Protein AF-A0A816HLC5-F1 (afdb_monomer)

Sequence (142 aa):
PYSPYDPSKKPLSTLLNEMTYYVASTLRIDNEDECIIHGLQILLLSDVERVRAASLRALRYSIHRATIFDKFLECRLDYLVCRSLTIDLRNARERLEAYKFIRRLFVLYSQRIPHSLVYVLNAIVSSNSTTPASRIANTTPI

Solvent-accessible surface area (backbone atoms only — not comparable to full-atom values): 8238 Å² total; per-residue (Å²): 133,88,72,77,88,58,81,85,75,58,56,69,67,57,55,50,50,52,51,51,50,49,51,25,65,74,67,70,49,88,47,68,56,57,40,51,48,55,53,39,52,56,34,54,67,46,90,49,58,70,50,24,21,50,29,33,48,50,48,53,70,56,55,82,41,68,69,39,45,52,47,36,58,75,72,47,45,55,58,55,50,43,41,52,60,65,74,51,84,83,46,54,65,28,32,50,27,38,51,55,28,52,53,50,44,52,74,76,38,60,94,72,62,60,64,64,52,54,50,50,50,49,50,56,52,54,65,70,61,70,52,74,64,71,62,56,74,76,66,75,84,135

Secondary structure (DSSP, 8-state):
------GGGS-HHHHHHHHHHHHHHHHT---HHHHHHHHHHHHHH-S-HHHHHHHHHHHHHHTTSHHHHHHHHHTTHHHHHHHHHHS-TT-HHHHHHHHHHHHHHHHHHGGG--HHHHHHHHHHHHHHTS-THHHHTT----

Structure (mmCIF, N/CA/C/O backbone):
data_AF-A0A816HLC5-F1
#
_entry.id   AF-A0A816HLC5-F1
#
loop_
_atom_site.group_PDB
_atom_site.id
_atom_site.type_symbol
_atom_site.label_atom_id
_atom_site.label_alt_id
_atom_site.label_comp_id
_atom_site.label_asym_id
_atom_site.label_entity_id
_atom_site.label_seq_id
_atom_site.pdbx_PDB_ins_code
_atom_site.Cartn_x
_atom_site.Cartn_y
_atom_site.Cartn_z
_atom_site.occupancy
_atom_site.B_iso_or_equiv
_atom_site.auth_seq_id
_atom_site.auth_comp_id
_atom_site.auth_asym_id
_atom_site.auth_atom_id
_atom_site.pdbx_PDB_model_num
ATOM 1 N N . PRO A 1 1 ? 24.232 37.856 8.505 1.00 38.66 1 PRO A N 1
ATOM 2 C CA . PRO A 1 1 ? 24.730 36.776 7.623 1.00 38.66 1 PRO A CA 1
ATOM 3 C C . PRO A 1 1 ? 23.609 35.776 7.307 1.00 38.66 1 PRO A C 1
ATOM 5 O O . PRO A 1 1 ? 23.212 35.002 8.173 1.00 38.66 1 PRO A O 1
ATOM 8 N N . TYR A 1 2 ? 23.057 35.843 6.094 1.00 38.41 2 TYR A N 1
ATOM 9 C CA . TYR A 1 2 ? 22.140 34.820 5.591 1.00 38.41 2 TYR A CA 1
ATOM 10 C C . TYR A 1 2 ? 22.943 33.523 5.430 1.00 38.41 2 TYR A C 1
ATOM 12 O O . TYR A 1 2 ? 23.806 33.436 4.560 1.00 38.41 2 TYR A O 1
ATOM 20 N N . SER A 1 3 ? 22.719 32.543 6.309 1.00 51.88 3 SER A N 1
ATOM 21 C CA . SER A 1 3 ? 23.206 31.186 6.063 1.00 51.88 3 SER A CA 1
ATOM 22 C C . SER A 1 3 ? 22.403 30.631 4.887 1.00 51.88 3 SER A C 1
ATOM 24 O O . SER A 1 3 ? 21.172 30.688 4.950 1.00 51.88 3 SER A O 1
ATOM 26 N N . PRO A 1 4 ? 23.041 30.102 3.829 1.00 54.22 4 PRO A N 1
ATOM 27 C CA . PRO A 1 4 ? 22.322 29.442 2.750 1.00 54.22 4 PRO A CA 1
ATOM 28 C C . PRO A 1 4 ? 21.433 28.350 3.348 1.00 54.22 4 PRO A C 1
ATOM 30 O O . PRO A 1 4 ? 21.886 27.581 4.200 1.00 54.22 4 PRO A O 1
ATOM 33 N N . TYR A 1 5 ? 20.161 28.323 2.949 1.00 58.84 5 TYR A N 1
ATOM 34 C CA . TYR A 1 5 ? 19.245 27.242 3.294 1.00 58.84 5 TYR A CA 1
ATOM 35 C C . TYR A 1 5 ? 19.843 25.936 2.759 1.00 58.84 5 TYR A C 1
ATOM 37 O O . TYR A 1 5 ? 19.878 25.719 1.551 1.00 58.84 5 TYR A O 1
ATOM 45 N N . ASP A 1 6 ? 20.371 25.109 3.661 1.00 62.56 6 ASP A N 1
ATOM 46 C CA . ASP A 1 6 ? 20.949 23.806 3.348 1.00 62.56 6 ASP A CA 1
ATOM 47 C C . ASP A 1 6 ? 19.919 22.718 3.698 1.00 62.56 6 ASP A C 1
ATOM 49 O O . ASP A 1 6 ? 19.818 22.308 4.862 1.00 62.56 6 ASP A O 1
ATOM 53 N N . PRO A 1 7 ? 19.117 22.255 2.721 1.00 56.81 7 PRO A N 1
ATOM 54 C CA . PRO A 1 7 ? 18.074 21.262 2.959 1.00 56.81 7 PRO A CA 1
ATOM 55 C C . PRO A 1 7 ? 18.630 19.912 3.434 1.00 56.81 7 PRO A C 1
ATOM 57 O O . PRO A 1 7 ? 17.869 19.110 3.972 1.00 56.81 7 PRO A O 1
ATOM 60 N N . SER A 1 8 ? 19.940 19.659 3.292 1.00 61.31 8 SER A N 1
ATOM 61 C CA . SER A 1 8 ? 20.573 18.402 3.710 1.00 61.31 8 SER A CA 1
ATOM 62 C C . SER A 1 8 ? 20.759 18.271 5.227 1.00 61.31 8 SER A C 1
ATOM 64 O O . SER A 1 8 ? 20.965 17.167 5.727 1.00 61.31 8 SER A O 1
ATOM 66 N N . LYS A 1 9 ? 20.647 19.378 5.976 1.00 65.12 9 LYS A N 1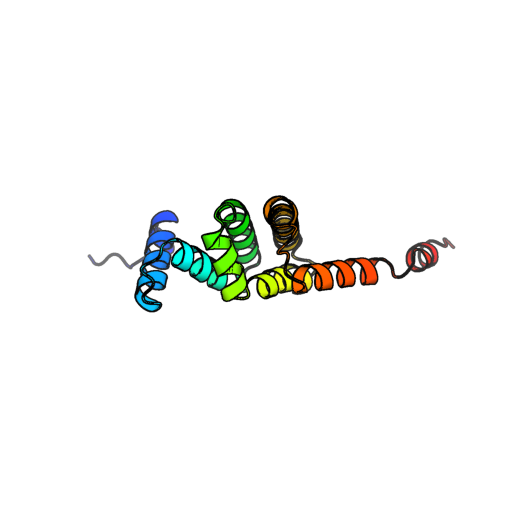
ATOM 67 C CA . LYS A 1 9 ? 20.840 19.413 7.437 1.00 65.12 9 LYS A CA 1
ATOM 68 C C . LYS A 1 9 ? 19.546 19.333 8.242 1.00 65.12 9 LYS A C 1
ATOM 70 O O . LYS A 1 9 ? 19.599 19.338 9.472 1.00 65.12 9 LYS A O 1
ATOM 75 N N . LYS A 1 10 ? 18.383 19.263 7.588 1.00 67.56 10 LYS A N 1
ATOM 76 C CA . LYS A 1 10 ? 17.118 19.087 8.308 1.00 67.56 10 LYS A CA 1
ATOM 77 C C . LYS A 1 10 ? 17.049 17.675 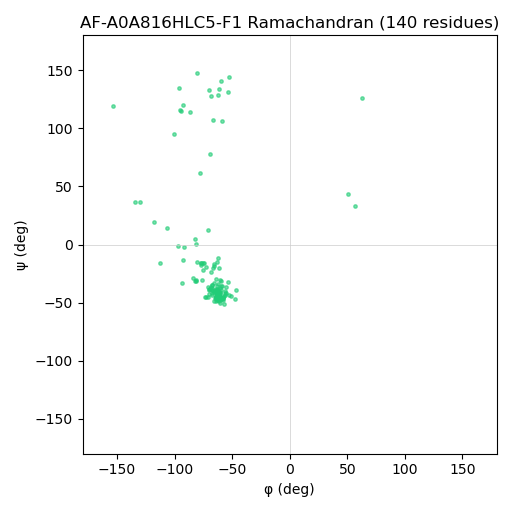8.900 1.00 67.56 10 LYS A C 1
ATOM 79 O O . LYS A 1 10 ? 17.296 16.706 8.178 1.00 67.56 10 LYS A O 1
ATOM 84 N N . PRO A 1 11 ? 16.670 17.522 10.182 1.00 74.56 11 PRO A N 1
ATOM 85 C CA . PRO A 1 11 ? 16.362 16.206 10.706 1.00 74.56 11 PRO A CA 1
ATOM 86 C C . PRO A 1 11 ? 15.201 15.609 9.905 1.00 74.56 11 PRO A C 1
ATOM 88 O O . PRO A 1 11 ? 14.251 16.308 9.546 1.00 74.56 11 PRO A O 1
ATOM 91 N N . LEU A 1 12 ? 15.279 14.306 9.625 1.00 62.84 12 LEU A N 1
ATOM 92 C CA . LEU A 1 12 ? 14.295 13.592 8.805 1.00 62.84 12 LEU A CA 1
ATOM 93 C C . LEU A 1 12 ? 12.860 13.779 9.326 1.00 62.84 12 LEU A C 1
ATOM 95 O O . LEU A 1 12 ? 11.929 13.854 8.534 1.00 62.84 12 LEU A O 1
ATOM 99 N N . SER A 1 13 ? 12.693 13.911 10.645 1.00 64.56 13 SER A N 1
ATOM 100 C CA . SER A 1 13 ? 11.410 14.196 11.295 1.00 64.56 13 SER A CA 1
ATOM 101 C C . SER A 1 13 ? 10.809 15.540 10.880 1.00 64.56 13 SER A C 1
ATOM 103 O O . SER A 1 13 ? 9.605 15.628 10.672 1.00 64.56 13 SER A O 1
ATOM 105 N N . THR A 1 14 ? 11.625 16.581 10.708 1.00 72.25 14 THR A N 1
ATOM 106 C CA . THR A 1 14 ? 11.161 17.906 10.275 1.00 72.25 14 THR A CA 1
ATOM 107 C C . THR A 1 14 ? 10.723 17.887 8.817 1.00 72.25 14 THR A C 1
ATOM 109 O O . THR A 1 14 ? 9.668 18.422 8.498 1.00 72.25 14 THR A O 1
ATOM 112 N N . LEU A 1 15 ? 11.483 17.216 7.945 1.00 68.75 15 LEU A N 1
ATOM 113 C CA . LEU A 1 15 ? 11.092 17.011 6.547 1.00 68.75 15 LEU A CA 1
ATOM 114 C C . LEU A 1 15 ? 9.798 16.197 6.438 1.00 68.75 15 LEU A C 1
ATOM 116 O O . LEU A 1 15 ? 8.913 16.567 5.673 1.00 68.75 15 LEU A O 1
ATOM 120 N N . LEU A 1 16 ? 9.655 15.131 7.236 1.00 66.12 16 LEU A N 1
ATOM 121 C CA . LEU A 1 16 ? 8.421 14.344 7.274 1.00 66.12 16 LEU A CA 1
ATOM 122 C C . LEU A 1 16 ? 7.228 15.192 7.723 1.00 66.12 16 LEU A C 1
ATOM 124 O O . LEU A 1 16 ? 6.176 15.123 7.104 1.00 66.12 16 LEU A O 1
ATOM 128 N N . ASN A 1 17 ? 7.388 16.003 8.769 1.00 71.00 17 ASN A N 1
ATOM 129 C CA . ASN A 1 17 ? 6.314 16.857 9.273 1.00 71.00 17 ASN A CA 1
ATOM 130 C C . ASN A 1 17 ? 5.918 17.941 8.265 1.00 71.00 17 ASN A C 1
ATOM 132 O O . ASN A 1 17 ? 4.728 18.180 8.075 1.00 71.00 17 ASN A O 1
ATOM 136 N N . GLU A 1 18 ? 6.886 18.558 7.583 1.00 74.81 18 GLU A N 1
ATOM 137 C CA . GLU A 1 18 ? 6.614 19.523 6.512 1.00 74.81 18 GLU A CA 1
ATOM 138 C C . GLU A 1 18 ? 5.889 18.864 5.333 1.00 74.81 18 GLU A C 1
ATOM 140 O O . GLU A 1 18 ? 4.922 19.425 4.823 1.00 74.81 18 GLU A O 1
ATOM 145 N N . MET A 1 19 ? 6.297 17.654 4.934 1.00 67.69 19 MET A N 1
ATOM 146 C CA . MET A 1 19 ? 5.607 16.897 3.887 1.00 67.69 19 MET A CA 1
ATOM 147 C C . MET A 1 19 ? 4.184 16.521 4.307 1.00 67.69 19 MET A C 1
ATOM 149 O O . MET A 1 19 ? 3.259 16.705 3.523 1.00 67.69 19 MET A O 1
ATOM 153 N N . THR A 1 20 ? 3.983 16.053 5.540 1.00 67.69 20 THR A N 1
ATOM 154 C CA . THR A 1 20 ? 2.652 15.720 6.068 1.00 67.69 20 THR A CA 1
ATOM 155 C C . THR A 1 20 ? 1.751 16.953 6.108 1.00 67.69 20 THR A C 1
ATOM 157 O O . THR A 1 20 ? 0.618 16.891 5.641 1.00 67.69 20 THR A O 1
ATOM 160 N N . TYR A 1 21 ? 2.260 18.094 6.584 1.00 71.19 21 TYR A N 1
ATOM 161 C CA . TYR A 1 21 ? 1.517 19.356 6.595 1.00 71.19 21 TYR A CA 1
ATOM 162 C C . TYR A 1 21 ? 1.175 19.829 5.179 1.00 71.19 21 TYR A C 1
ATOM 164 O O . TYR A 1 21 ? 0.046 20.243 4.915 1.00 71.19 21 TYR A O 1
ATOM 172 N N . TYR A 1 22 ? 2.124 19.739 4.243 1.00 71.69 22 TYR A N 1
ATOM 173 C CA . TYR A 1 22 ? 1.893 20.110 2.850 1.00 71.69 22 TYR A CA 1
ATOM 174 C C . TYR A 1 22 ? 0.825 19.225 2.201 1.00 71.69 22 TYR A C 1
ATOM 176 O O . TYR A 1 22 ? -0.070 19.738 1.539 1.00 71.69 22 TYR A O 1
ATOM 184 N N . VAL A 1 23 ? 0.863 17.911 2.433 1.00 71.00 23 VAL A N 1
ATOM 185 C CA . VAL A 1 23 ? -0.150 16.974 1.926 1.00 71.00 23 VAL A CA 1
ATOM 186 C C . VAL A 1 23 ? -1.523 17.276 2.531 1.00 71.00 23 VAL A C 1
ATOM 188 O O . VAL A 1 23 ? -2.483 17.431 1.778 1.00 71.00 23 VAL A O 1
ATOM 191 N N . ALA A 1 24 ? -1.613 17.437 3.854 1.00 72.25 24 ALA A N 1
ATOM 192 C CA . ALA A 1 24 ? -2.867 17.734 4.549 1.00 72.25 24 ALA A CA 1
ATOM 193 C C . ALA A 1 24 ? -3.497 19.054 4.074 1.00 72.25 24 ALA A C 1
ATOM 195 O O . ALA A 1 24 ? -4.679 19.104 3.734 1.00 72.25 24 ALA A O 1
ATOM 196 N N . SER A 1 25 ? -2.688 20.114 3.976 1.00 70.62 25 SER A N 1
ATOM 197 C CA . SER A 1 25 ? -3.144 21.439 3.536 1.00 70.62 25 SER A CA 1
ATOM 198 C C . SER A 1 25 ? -3.499 21.489 2.047 1.00 70.62 25 SER A C 1
ATOM 200 O O . SER A 1 25 ? -4.500 22.104 1.681 1.00 70.62 25 SER A O 1
ATOM 202 N N . THR A 1 26 ? -2.731 20.814 1.185 1.00 71.12 26 THR A N 1
ATOM 203 C CA . THR A 1 26 ? -2.980 20.782 -0.267 1.00 71.12 26 THR A CA 1
ATOM 204 C C . THR A 1 26 ? -4.234 19.982 -0.605 1.00 71.12 26 THR A C 1
ATOM 206 O O . THR A 1 26 ? -4.992 20.371 -1.491 1.00 71.12 26 THR A O 1
ATOM 209 N N . LEU A 1 27 ? -4.475 18.879 0.107 1.00 68.44 27 LEU A N 1
ATOM 210 C CA . LEU A 1 27 ? -5.618 18.001 -0.141 1.00 68.44 27 LEU A CA 1
ATOM 211 C C . LEU A 1 27 ? -6.857 18.359 0.694 1.00 68.44 27 LEU A C 1
ATOM 213 O O . LEU A 1 27 ? -7.894 17.731 0.507 1.00 68.44 27 LEU A O 1
ATOM 217 N N . ARG A 1 28 ? -6.774 19.378 1.567 1.00 74.94 28 ARG A N 1
ATOM 218 C CA . ARG A 1 28 ? -7.842 19.780 2.507 1.00 74.94 28 ARG A CA 1
ATOM 219 C C . ARG A 1 28 ? -8.370 18.597 3.324 1.00 74.94 28 ARG A C 1
ATOM 221 O O . ARG A 1 28 ? -9.576 18.420 3.471 1.00 74.94 28 ARG A O 1
ATOM 228 N N . ILE A 1 29 ? -7.451 17.764 3.800 1.00 75.56 29 ILE A N 1
ATOM 229 C CA . ILE A 1 29 ? -7.789 16.569 4.563 1.00 75.56 29 ILE A CA 1
ATOM 230 C C . ILE A 1 29 ? -7.716 16.899 6.049 1.00 75.56 29 ILE A C 1
ATOM 232 O O . ILE A 1 29 ? -6.633 17.132 6.585 1.00 75.56 29 ILE A O 1
ATOM 236 N N . ASP A 1 30 ? -8.862 16.826 6.718 1.00 74.56 30 ASP A N 1
ATOM 237 C CA . ASP A 1 30 ? -8.955 16.988 8.174 1.00 74.56 30 ASP A CA 1
ATOM 238 C C . ASP A 1 30 ? -8.881 15.636 8.914 1.00 74.56 30 ASP A C 1
ATOM 240 O O . ASP A 1 30 ? -8.691 15.585 10.129 1.00 74.56 30 ASP A O 1
ATOM 244 N N . ASN A 1 31 ? -9.015 14.520 8.188 1.00 83.25 31 ASN A N 1
ATOM 245 C CA . ASN A 1 31 ? -8.983 13.170 8.741 1.00 83.25 31 ASN A CA 1
ATOM 246 C C . ASN A 1 31 ? -7.562 12.580 8.710 1.00 83.25 31 ASN A C 1
ATOM 248 O O . ASN A 1 31 ? -6.970 12.384 7.648 1.00 83.25 31 ASN A O 1
ATOM 252 N N . GLU A 1 32 ? -7.024 12.237 9.881 1.00 83.19 32 GLU A N 1
ATOM 253 C CA . GLU A 1 32 ? -5.679 11.665 10.021 1.00 83.19 32 GLU A CA 1
ATOM 254 C C . GLU A 1 32 ? -5.480 10.383 9.191 1.00 83.19 32 GLU A C 1
ATOM 256 O O . GLU A 1 32 ? -4.441 10.219 8.549 1.00 83.19 32 GLU A O 1
ATOM 261 N N . ASP A 1 33 ? -6.482 9.501 9.133 1.00 87.81 33 ASP A N 1
ATOM 262 C CA . ASP A 1 33 ? -6.394 8.241 8.387 1.00 87.81 33 ASP A CA 1
ATOM 263 C C . ASP A 1 33 ? -6.320 8.491 6.870 1.00 87.81 33 ASP A C 1
ATOM 265 O O . ASP A 1 33 ? -5.569 7.816 6.159 1.00 87.81 33 ASP A O 1
ATOM 269 N N . GLU A 1 34 ? -7.048 9.493 6.369 1.00 87.88 34 GLU A N 1
ATOM 270 C CA . GLU A 1 34 ? -6.967 9.922 4.968 1.00 87.88 34 GLU A CA 1
ATOM 271 C C . GLU A 1 34 ? -5.603 10.544 4.657 1.00 87.88 34 GLU A C 1
ATOM 273 O O . GLU A 1 34 ? -4.991 10.200 3.643 1.00 87.88 34 GLU A O 1
ATOM 278 N N . CYS A 1 35 ? -5.079 11.390 5.550 1.00 86.75 35 CYS A N 1
ATOM 279 C CA . CYS A 1 35 ? -3.746 11.980 5.417 1.00 86.75 35 CYS A CA 1
ATOM 280 C C . CYS A 1 35 ? -2.667 10.897 5.310 1.00 86.75 35 CYS A C 1
ATOM 282 O O . CYS A 1 35 ? -1.788 10.973 4.446 1.00 86.75 35 CYS A O 1
ATOM 284 N N . ILE A 1 36 ? -2.755 9.860 6.150 1.00 88.44 36 ILE A N 1
ATOM 285 C CA . ILE A 1 36 ? -1.847 8.712 6.112 1.00 88.44 36 ILE A CA 1
ATOM 286 C C . ILE A 1 36 ? -1.942 8.003 4.757 1.00 88.44 36 ILE A C 1
ATOM 288 O O . ILE A 1 36 ? -0.914 7.770 4.119 1.00 88.44 36 ILE A O 1
ATOM 292 N N . ILE A 1 37 ? -3.149 7.667 4.291 1.00 92.88 37 ILE A N 1
ATOM 293 C CA . ILE A 1 37 ? -3.326 6.937 3.029 1.00 92.88 37 ILE A CA 1
ATOM 294 C C . ILE A 1 37 ? -2.837 7.750 1.828 1.00 92.88 37 ILE A C 1
ATOM 296 O O . ILE A 1 37 ? -2.075 7.218 1.018 1.00 92.88 37 ILE A O 1
ATOM 300 N N . HIS A 1 38 ? -3.191 9.030 1.732 1.00 90.81 38 HIS A N 1
ATOM 301 C CA . HIS A 1 38 ? -2.749 9.887 0.632 1.00 90.81 38 HIS A CA 1
ATOM 302 C C . HIS A 1 38 ? -1.239 10.141 0.654 1.00 90.81 38 HIS A C 1
ATOM 304 O O . HIS A 1 38 ? -0.586 10.071 -0.390 1.00 90.81 38 HIS A O 1
ATOM 310 N N . GLY A 1 39 ? -0.645 10.349 1.832 1.00 90.19 39 GLY A N 1
ATOM 311 C CA . GLY A 1 39 ? 0.807 10.457 1.966 1.00 90.19 39 GLY A CA 1
ATOM 312 C C . GLY A 1 39 ? 1.516 9.194 1.470 1.00 90.19 39 GLY A C 1
ATOM 313 O O . GLY A 1 39 ? 2.442 9.264 0.660 1.00 90.19 39 GLY A O 1
ATOM 314 N N . LEU A 1 40 ? 1.043 8.016 1.883 1.00 92.94 40 LEU A N 1
ATOM 315 C CA . LEU A 1 40 ? 1.619 6.736 1.461 1.00 92.94 40 LEU A CA 1
ATOM 316 C C . LEU A 1 40 ? 1.398 6.454 -0.030 1.00 92.94 40 LEU A C 1
ATOM 318 O O . LEU A 1 40 ? 2.296 5.905 -0.676 1.00 92.94 40 LEU A O 1
ATOM 322 N N . GLN A 1 41 ? 0.262 6.874 -0.593 1.00 94.56 41 GLN A N 1
ATOM 323 C CA . GLN A 1 41 ? -0.023 6.812 -2.027 1.00 94.56 41 GLN A CA 1
ATOM 324 C C . GLN A 1 41 ? 1.033 7.576 -2.836 1.00 94.56 41 GLN A C 1
ATOM 326 O O . GLN A 1 41 ? 1.596 7.027 -3.783 1.00 94.56 41 GLN A O 1
ATOM 331 N N . ILE A 1 42 ? 1.362 8.805 -2.423 1.00 91.94 42 ILE A N 1
ATOM 332 C CA . ILE A 1 42 ? 2.403 9.624 -3.061 1.00 91.94 42 ILE A CA 1
ATOM 333 C C . ILE A 1 42 ? 3.764 8.917 -2.978 1.00 91.94 42 ILE A C 1
ATOM 335 O O . ILE A 1 42 ? 4.475 8.812 -3.979 1.00 91.94 42 ILE A O 1
ATOM 339 N N . LEU A 1 43 ? 4.120 8.362 -1.815 1.00 93.12 43 LEU A N 1
ATOM 340 C CA . LEU A 1 43 ? 5.395 7.654 -1.646 1.00 93.12 43 LEU A CA 1
ATOM 341 C C . LEU A 1 43 ? 5.483 6.364 -2.482 1.00 93.12 43 LEU A C 1
ATOM 343 O O . LEU A 1 43 ? 6.566 6.025 -2.957 1.00 93.12 43 LEU A O 1
ATOM 347 N N . LEU A 1 44 ? 4.369 5.656 -2.702 1.00 95.25 44 LEU A N 1
ATOM 348 C CA . LEU A 1 44 ? 4.316 4.480 -3.584 1.00 95.25 44 LEU A CA 1
ATOM 349 C C . LEU A 1 44 ? 4.505 4.828 -5.068 1.00 95.25 44 LEU A C 1
ATOM 351 O O . LEU A 1 44 ? 4.922 3.973 -5.854 1.00 95.25 44 LEU A O 1
ATOM 355 N N . LEU A 1 45 ? 4.219 6.068 -5.465 1.00 94.81 45 LEU A N 1
ATOM 356 C CA . LEU A 1 45 ? 4.444 6.543 -6.830 1.00 94.81 45 LEU A CA 1
ATOM 357 C C . LEU A 1 45 ? 5.900 6.944 -7.094 1.00 94.81 45 LEU A C 1
ATOM 359 O O . LEU A 1 45 ? 6.281 7.023 -8.257 1.00 94.81 45 LEU A O 1
ATOM 363 N N . SER A 1 46 ? 6.717 7.119 -6.048 1.00 93.19 46 SER A N 1
ATOM 364 C CA . SER A 1 46 ? 8.131 7.501 -6.154 1.00 93.19 46 SER A CA 1
ATOM 365 C C . SER A 1 46 ? 8.923 6.595 -7.098 1.00 93.19 46 SER A C 1
ATOM 367 O O . SER A 1 46 ? 8.736 5.380 -7.087 1.00 93.19 46 SER A O 1
ATOM 369 N N . ASP A 1 47 ? 9.882 7.153 -7.839 1.00 91.50 47 ASP A N 1
ATOM 370 C CA . ASP A 1 47 ? 10.818 6.382 -8.671 1.00 91.50 47 ASP A CA 1
ATOM 371 C C . ASP A 1 47 ? 11.894 5.651 -7.852 1.00 91.50 47 ASP A C 1
ATOM 373 O O . ASP A 1 47 ? 12.502 4.684 -8.319 1.00 91.50 47 ASP A O 1
ATOM 377 N N . VAL A 1 48 ? 12.077 6.024 -6.584 1.00 92.69 48 VAL A N 1
ATOM 378 C CA . VAL A 1 48 ? 13.093 5.437 -5.707 1.00 92.69 48 VAL A CA 1
ATOM 379 C C . VAL A 1 48 ? 12.554 4.181 -5.016 1.00 92.69 48 VAL A C 1
ATOM 381 O O . VAL A 1 48 ? 11.703 4.264 -4.131 1.00 92.69 48 VAL A O 1
ATOM 384 N N . GLU A 1 49 ? 13.120 3.009 -5.335 1.00 92.75 49 GLU A N 1
ATOM 385 C CA . GLU A 1 49 ? 12.748 1.707 -4.738 1.00 92.75 49 GLU A CA 1
ATOM 386 C C . GLU A 1 49 ? 12.660 1.763 -3.205 1.00 92.75 49 GLU A C 1
ATOM 388 O O . GLU A 1 49 ? 11.698 1.288 -2.604 1.00 92.75 49 GLU A O 1
ATOM 393 N N . ARG A 1 50 ? 13.661 2.366 -2.553 1.00 92.25 50 ARG A N 1
ATOM 394 C CA . ARG A 1 50 ? 13.732 2.422 -1.084 1.00 92.25 50 ARG A CA 1
ATOM 395 C C . ARG A 1 50 ? 12.560 3.189 -0.476 1.00 92.25 50 ARG A C 1
ATOM 397 O O . ARG A 1 50 ? 12.110 2.827 0.607 1.00 92.25 50 ARG A O 1
ATOM 404 N N . VAL A 1 51 ? 12.075 4.221 -1.167 1.00 94.31 51 VAL A N 1
ATOM 405 C CA . VAL A 1 51 ? 10.931 5.029 -0.725 1.00 94.31 51 VAL A CA 1
ATOM 406 C C . VAL A 1 51 ? 9.648 4.213 -0.854 1.00 94.31 51 VAL A C 1
ATOM 408 O O . VAL A 1 51 ? 8.890 4.127 0.112 1.00 94.31 51 VAL A O 1
ATOM 411 N N . ARG A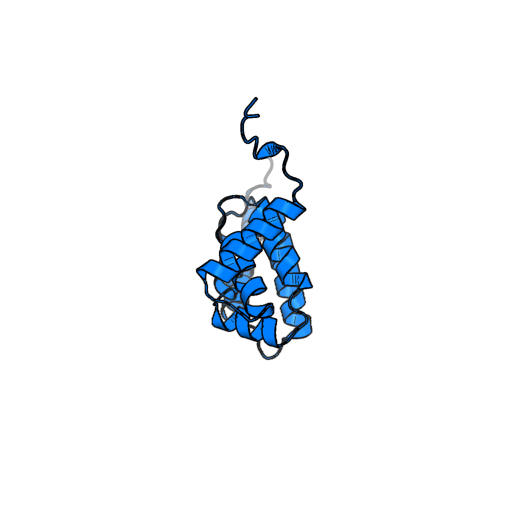 1 52 ? 9.453 3.513 -1.980 1.00 96.50 52 ARG A N 1
ATOM 412 C CA . ARG A 1 52 ? 8.305 2.609 -2.160 1.00 96.50 52 ARG A CA 1
ATOM 413 C C . ARG A 1 52 ? 8.304 1.478 -1.127 1.00 96.50 52 ARG A C 1
ATOM 415 O O . ARG A 1 52 ? 7.288 1.237 -0.480 1.00 96.50 52 ARG A O 1
ATOM 422 N N . ALA A 1 53 ? 9.455 0.849 -0.881 1.00 96.25 53 ALA A N 1
ATOM 423 C CA . ALA A 1 53 ? 9.610 -0.186 0.144 1.00 96.25 53 ALA A CA 1
ATOM 424 C C . ALA A 1 53 ? 9.297 0.332 1.562 1.00 96.25 53 ALA A C 1
ATOM 426 O O . ALA A 1 53 ? 8.618 -0.344 2.337 1.00 96.25 53 ALA A O 1
ATOM 427 N N . ALA A 1 54 ? 9.761 1.540 1.903 1.00 94.88 54 ALA A N 1
ATOM 428 C CA . ALA A 1 54 ? 9.443 2.183 3.176 1.00 94.88 54 ALA A CA 1
ATOM 429 C C . ALA A 1 54 ? 7.941 2.489 3.304 1.00 94.88 54 ALA A C 1
ATOM 431 O O . ALA A 1 54 ? 7.367 2.245 4.364 1.00 94.88 54 ALA A O 1
ATOM 432 N N . SER A 1 55 ? 7.298 2.933 2.219 1.00 96.25 55 SER A N 1
ATOM 433 C CA . SER A 1 55 ? 5.851 3.168 2.174 1.00 96.25 55 SER A CA 1
ATOM 434 C C . SER A 1 55 ? 5.049 1.880 2.392 1.00 96.25 55 SER A C 1
ATOM 436 O O . SER A 1 55 ? 4.173 1.838 3.251 1.00 96.25 55 SER A O 1
ATOM 438 N N . LEU A 1 56 ? 5.408 0.778 1.721 1.00 98.31 56 LEU A N 1
ATOM 439 C CA . LEU A 1 56 ? 4.789 -0.541 1.935 1.00 98.31 56 LEU A CA 1
ATOM 440 C C . LEU A 1 56 ? 4.949 -1.028 3.380 1.00 98.31 56 LEU A C 1
ATOM 442 O O . LEU A 1 56 ? 4.024 -1.593 3.972 1.00 98.31 56 LEU A O 1
ATOM 446 N N . ARG A 1 57 ? 6.123 -0.788 3.975 1.00 97.56 57 ARG A N 1
ATOM 447 C CA . ARG A 1 57 ? 6.373 -1.094 5.385 1.00 97.56 57 ARG A CA 1
ATOM 448 C C . ARG A 1 57 ? 5.484 -0.255 6.303 1.00 97.56 57 ARG A C 1
ATOM 450 O O . ARG A 1 57 ? 4.920 -0.818 7.237 1.00 97.56 57 ARG A O 1
ATOM 457 N N . ALA A 1 58 ? 5.353 1.045 6.047 1.00 95.94 58 ALA A N 1
ATOM 458 C CA . ALA A 1 58 ? 4.481 1.933 6.810 1.00 95.94 58 ALA A CA 1
ATOM 459 C C . ALA A 1 58 ? 3.007 1.515 6.681 1.00 95.94 58 ALA A C 1
ATOM 461 O O . ALA A 1 58 ? 2.361 1.299 7.704 1.00 95.94 58 ALA A O 1
ATOM 462 N N . LEU A 1 59 ? 2.524 1.241 5.461 1.00 96.50 59 LEU A N 1
ATOM 463 C CA . LEU A 1 59 ? 1.184 0.693 5.210 1.00 96.50 59 LEU A CA 1
ATOM 464 C C . LEU A 1 59 ? 0.907 -0.551 6.057 1.00 96.50 59 LEU A C 1
ATOM 466 O O . LEU A 1 59 ? -0.147 -0.654 6.681 1.00 96.50 59 LEU A O 1
ATOM 470 N N . ARG A 1 60 ? 1.864 -1.483 6.148 1.00 96.88 60 ARG A N 1
ATOM 471 C CA . ARG A 1 60 ? 1.716 -2.694 6.972 1.00 96.88 60 ARG A CA 1
ATOM 472 C C . ARG A 1 60 ? 1.478 -2.400 8.451 1.00 96.88 60 ARG A C 1
ATOM 474 O O . ARG A 1 60 ? 0.745 -3.159 9.087 1.00 96.88 60 ARG A O 1
ATOM 481 N N . TYR A 1 61 ? 2.090 -1.353 8.997 1.00 95.50 61 TYR A N 1
ATOM 482 C CA . TYR A 1 61 ? 1.868 -0.954 10.388 1.00 95.50 61 TYR A CA 1
ATOM 483 C C . TYR A 1 61 ? 0.584 -0.132 10.557 1.00 95.50 61 TYR A C 1
ATOM 485 O O . TYR A 1 61 ? -0.088 -0.283 11.574 1.00 95.50 61 TYR A O 1
ATOM 493 N N . SER A 1 62 ? 0.182 0.646 9.552 1.00 93.56 62 SER A N 1
ATOM 494 C CA . SER A 1 62 ? -1.032 1.471 9.597 1.00 93.56 62 SER A CA 1
ATOM 495 C C . SER A 1 62 ? -2.332 0.676 9.409 1.00 93.56 62 SER A C 1
ATOM 497 O O . SER A 1 62 ? -3.345 1.017 10.002 1.00 93.56 62 SER A O 1
ATOM 499 N N . ILE A 1 63 ? -2.329 -0.429 8.655 1.00 93.81 63 ILE A N 1
ATOM 500 C CA . ILE A 1 63 ? -3.554 -1.130 8.204 1.00 93.81 63 ILE A CA 1
ATOM 501 C C . ILE A 1 63 ? -4.349 -1.883 9.297 1.00 93.81 63 ILE A C 1
ATOM 503 O O . ILE A 1 63 ? -5.228 -2.686 8.999 1.00 93.81 63 ILE A O 1
ATOM 507 N N . HIS A 1 64 ? -4.057 -1.665 10.579 1.00 91.88 64 HIS A N 1
ATOM 508 C CA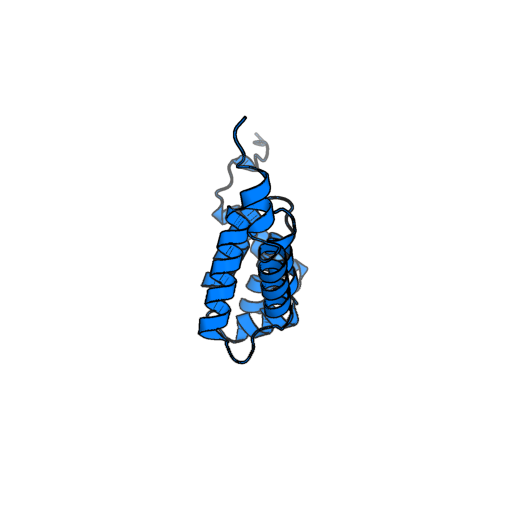 . HIS A 1 64 ? -4.764 -2.303 11.695 1.00 91.88 64 HIS A CA 1
ATOM 509 C C . HIS A 1 64 ? -6.143 -1.681 11.985 1.00 91.88 64 HIS A C 1
ATOM 511 O O . HIS A 1 64 ? -6.947 -2.307 12.671 1.00 91.88 64 HIS A O 1
ATOM 517 N N . ARG A 1 65 ? -6.424 -0.476 11.469 1.00 90.31 65 ARG A N 1
ATOM 518 C CA . ARG A 1 65 ? -7.725 0.199 11.596 1.00 90.31 65 ARG A CA 1
ATOM 519 C C . ARG A 1 65 ? -8.575 -0.063 10.353 1.00 90.31 65 ARG A C 1
ATOM 521 O O . ARG A 1 65 ? -8.083 0.092 9.235 1.00 90.31 65 ARG A O 1
ATOM 528 N N . ALA A 1 66 ? -9.853 -0.393 10.548 1.00 92.81 66 ALA A N 1
ATOM 529 C CA . ALA A 1 66 ? -10.792 -0.620 9.446 1.00 92.81 66 ALA A CA 1
ATOM 530 C C . ALA A 1 66 ? -10.956 0.627 8.558 1.00 92.81 66 ALA A C 1
ATOM 532 O O . ALA A 1 66 ? -10.961 0.501 7.342 1.00 92.81 66 ALA A O 1
ATOM 533 N N . THR A 1 67 ? -10.959 1.822 9.155 1.00 93.56 67 THR A N 1
ATOM 534 C CA . THR A 1 67 ? -11.011 3.114 8.449 1.00 93.56 67 THR A CA 1
ATOM 535 C C . THR A 1 67 ? -9.853 3.294 7.467 1.00 93.56 67 THR A C 1
ATOM 537 O O . THR A 1 67 ? -10.067 3.643 6.310 1.00 93.56 67 THR A O 1
ATOM 540 N N . ILE A 1 68 ? -8.624 2.978 7.888 1.00 94.44 68 ILE A N 1
ATOM 541 C CA . ILE A 1 68 ? -7.435 3.010 7.023 1.00 94.44 68 ILE A CA 1
ATOM 542 C C . ILE A 1 68 ? -7.572 1.989 5.887 1.00 94.44 68 ILE A C 1
ATOM 544 O O . ILE A 1 68 ? -7.185 2.272 4.754 1.00 94.44 68 ILE A O 1
ATOM 548 N N . PHE A 1 69 ? -8.128 0.806 6.161 1.00 96.50 69 PHE A N 1
ATOM 549 C CA . PHE A 1 69 ? -8.365 -0.203 5.128 1.00 96.50 69 PHE A CA 1
ATOM 550 C C . PHE A 1 69 ? -9.436 0.221 4.116 1.00 96.50 69 PHE A C 1
ATOM 552 O O . PHE A 1 69 ? -9.237 0.050 2.914 1.00 96.50 69 PHE A O 1
ATOM 559 N N . ASP A 1 70 ? -10.531 0.823 4.571 1.00 95.62 70 ASP A N 1
ATOM 560 C CA . ASP A 1 70 ? -11.576 1.347 3.692 1.00 95.62 70 ASP A CA 1
ATOM 561 C C . ASP A 1 70 ? -11.001 2.431 2.770 1.00 95.62 70 ASP A C 1
ATOM 563 O O . ASP A 1 70 ? -11.149 2.349 1.551 1.00 95.62 70 ASP A O 1
ATOM 567 N N . LYS A 1 71 ? -10.203 3.354 3.320 1.00 94.81 71 LYS A N 1
ATOM 568 C CA . LYS A 1 71 ? -9.489 4.369 2.532 1.00 94.81 71 LYS A CA 1
ATOM 569 C C . LYS A 1 71 ? -8.454 3.787 1.577 1.00 94.81 71 LYS A C 1
ATOM 571 O O . LYS A 1 71 ? -8.345 4.239 0.439 1.00 94.81 71 LYS A O 1
ATOM 576 N N . PHE A 1 72 ? -7.734 2.744 1.980 1.00 96.31 72 PHE A N 1
ATOM 577 C CA . PHE A 1 72 ? -6.832 2.010 1.090 1.00 96.31 72 PHE A CA 1
ATOM 578 C C . PHE A 1 72 ? -7.564 1.477 -0.157 1.00 96.31 72 PHE A C 1
ATOM 580 O O . PHE A 1 72 ? -7.027 1.572 -1.265 1.00 96.31 72 PHE A O 1
ATOM 587 N N . LEU A 1 73 ? -8.783 0.949 0.012 1.00 96.44 73 LEU A N 1
ATOM 588 C CA . LEU A 1 73 ? -9.611 0.457 -1.093 1.00 96.44 73 LEU A CA 1
ATOM 589 C C . LEU A 1 73 ? -10.189 1.595 -1.943 1.00 96.44 73 LEU A C 1
ATOM 591 O O . LEU A 1 73 ? -10.135 1.516 -3.172 1.00 96.44 73 LEU A O 1
ATOM 595 N N . GLU A 1 74 ? -10.713 2.647 -1.309 1.00 95.06 74 GLU A N 1
ATOM 596 C CA . GLU A 1 74 ? -11.259 3.832 -1.989 1.00 95.06 74 GLU A CA 1
ATOM 597 C C . GLU A 1 74 ? -10.207 4.494 -2.888 1.00 95.06 74 GLU A C 1
ATOM 599 O O . GLU A 1 74 ? -10.468 4.782 -4.056 1.00 95.06 74 GLU A O 1
ATOM 604 N N . CYS A 1 75 ? -8.980 4.652 -2.386 1.00 93.75 75 CYS A N 1
ATOM 605 C CA . CYS A 1 75 ? -7.875 5.271 -3.115 1.00 93.75 75 CYS A CA 1
ATOM 606 C C . CYS A 1 75 ? -7.152 4.317 -4.089 1.00 93.75 75 CYS A C 1
ATOM 608 O O . CYS A 1 75 ? -6.153 4.707 -4.699 1.00 93.75 75 CYS A O 1
ATOM 610 N N . ARG A 1 76 ? -7.634 3.075 -4.253 1.00 96.25 76 ARG A N 1
ATOM 611 C CA . ARG A 1 76 ? -7.083 2.066 -5.180 1.00 96.25 76 ARG A CA 1
ATOM 612 C C . ARG A 1 76 ? -5.597 1.754 -4.952 1.00 96.25 76 ARG A C 1
ATOM 614 O O . ARG A 1 76 ? -4.854 1.463 -5.896 1.00 96.25 76 ARG A O 1
ATOM 621 N N . LEU A 1 77 ? -5.135 1.806 -3.697 1.00 97.50 77 LEU A N 1
ATOM 622 C CA . LEU A 1 77 ? -3.736 1.507 -3.358 1.00 97.50 77 LEU A CA 1
ATOM 623 C C . LEU A 1 77 ? -3.381 0.037 -3.620 1.00 97.50 77 LEU A C 1
ATOM 625 O O . LEU A 1 77 ? -2.206 -0.288 -3.779 1.00 97.50 77 LEU A O 1
ATOM 629 N N . ASP A 1 78 ? -4.370 -0.847 -3.730 1.00 97.88 78 ASP A N 1
ATOM 630 C CA . ASP A 1 78 ? -4.198 -2.234 -4.153 1.00 97.88 78 ASP A CA 1
ATOM 631 C C . ASP A 1 78 ? -3.500 -2.346 -5.519 1.00 97.88 78 ASP A C 1
ATOM 633 O O . ASP A 1 78 ? -2.617 -3.189 -5.684 1.00 97.88 78 ASP A O 1
ATOM 637 N N . TYR A 1 79 ? -3.777 -1.440 -6.461 1.00 97.88 79 TYR A N 1
ATOM 638 C CA . TYR A 1 79 ? -3.076 -1.395 -7.752 1.00 97.88 79 TYR A CA 1
ATOM 639 C C . TYR A 1 79 ? -1.631 -0.919 -7.622 1.00 97.88 79 TYR A C 1
ATOM 641 O O . TYR A 1 79 ? -0.752 -1.428 -8.317 1.00 97.88 79 TYR A O 1
ATOM 649 N N . LEU A 1 80 ? -1.358 0.026 -6.721 1.00 97.81 80 LEU A N 1
ATOM 650 C CA . LEU A 1 80 ? 0.009 0.487 -6.467 1.00 97.81 80 LEU A CA 1
ATOM 651 C C . LEU A 1 80 ? 0.844 -0.603 -5.788 1.00 97.81 80 LEU A C 1
ATOM 653 O O . LEU 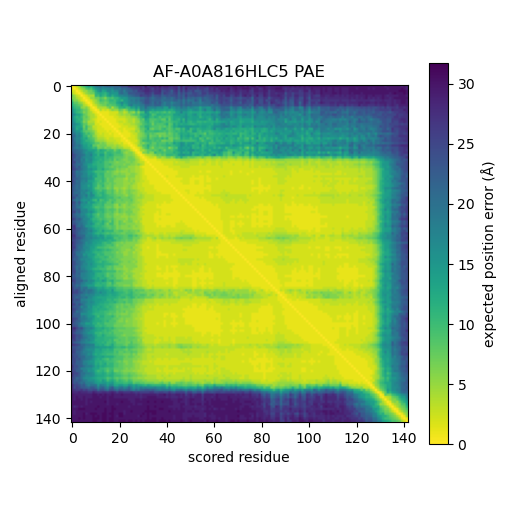A 1 80 ? 2.009 -0.791 -6.128 1.00 97.81 80 LEU A O 1
ATOM 657 N N . VAL A 1 81 ? 0.230 -1.389 -4.902 1.00 97.94 81 VAL A N 1
ATOM 658 C CA . VAL A 1 81 ? 0.852 -2.584 -4.320 1.00 97.94 81 VAL A CA 1
ATOM 659 C C . VAL A 1 81 ? 1.119 -3.638 -5.398 1.00 97.94 81 VAL A C 1
ATOM 661 O O . VAL A 1 81 ? 2.206 -4.215 -5.418 1.00 97.94 81 VAL A O 1
ATOM 664 N N . CYS A 1 82 ? 0.182 -3.859 -6.331 1.00 97.88 82 CYS A N 1
ATOM 665 C CA . CYS A 1 82 ? 0.415 -4.728 -7.491 1.00 97.88 82 CYS A CA 1
ATOM 666 C C . CYS A 1 82 ? 1.595 -4.228 -8.339 1.00 97.88 82 CYS A C 1
ATOM 668 O O . CYS A 1 82 ? 2.481 -5.015 -8.667 1.00 97.88 82 CYS A O 1
ATOM 670 N N . ARG A 1 83 ? 1.659 -2.921 -8.634 1.00 96.75 83 ARG A N 1
ATOM 671 C CA . ARG A 1 83 ? 2.772 -2.294 -9.369 1.00 96.75 83 ARG A CA 1
ATOM 672 C C . ARG A 1 83 ? 4.109 -2.564 -8.682 1.00 96.75 83 ARG A C 1
ATOM 674 O O . ARG A 1 83 ? 5.066 -2.921 -9.361 1.00 96.75 83 ARG A O 1
ATOM 681 N N . SER A 1 84 ? 4.180 -2.457 -7.357 1.00 97.00 84 SER A N 1
ATOM 682 C CA . SER A 1 84 ? 5.403 -2.756 -6.598 1.00 97.00 84 SER A CA 1
ATOM 683 C C . SER A 1 84 ? 5.883 -4.206 -6.724 1.00 97.00 84 SER A C 1
ATOM 685 O O . SER A 1 84 ? 7.059 -4.485 -6.492 1.00 97.00 84 SER A O 1
ATOM 687 N N . LEU A 1 85 ? 5.010 -5.140 -7.111 1.00 96.38 85 LEU A N 1
ATOM 688 C CA . LEU A 1 85 ? 5.401 -6.519 -7.406 1.00 96.38 85 LEU A CA 1
ATOM 689 C C . LEU A 1 85 ? 5.921 -6.712 -8.836 1.00 96.38 85 LEU A C 1
ATOM 691 O O . LEU A 1 85 ? 6.729 -7.619 -9.052 1.00 96.38 85 LEU A O 1
ATOM 695 N N . THR A 1 86 ? 5.459 -5.899 -9.790 1.00 93.88 86 THR A N 1
ATOM 696 C CA . THR A 1 86 ? 5.654 -6.126 -11.232 1.00 93.88 86 THR A CA 1
ATOM 697 C C . THR A 1 86 ? 6.563 -5.112 -11.923 1.00 93.88 86 THR A C 1
ATOM 699 O O . THR A 1 86 ? 6.997 -5.382 -13.036 1.00 93.88 86 THR A O 1
ATOM 702 N N . ILE A 1 87 ? 6.851 -3.960 -11.307 1.00 90.56 87 ILE A N 1
ATOM 703 C CA . ILE A 1 87 ? 7.578 -2.856 -11.957 1.00 90.56 87 ILE A CA 1
ATOM 704 C C . ILE A 1 87 ? 9.007 -3.230 -12.369 1.00 90.56 87 ILE A C 1
ATOM 706 O O . ILE A 1 87 ? 9.410 -2.958 -13.494 1.00 90.56 87 ILE A O 1
ATOM 710 N N . ASP A 1 88 ? 9.771 -3.854 -11.471 1.00 89.00 88 ASP A N 1
ATOM 711 C CA . ASP A 1 88 ? 11.129 -4.331 -11.733 1.00 89.00 88 ASP A CA 1
ATOM 712 C C . ASP A 1 88 ? 11.443 -5.504 -10.797 1.00 89.00 88 ASP A C 1
ATOM 714 O O . ASP A 1 88 ? 11.437 -5.376 -9.569 1.00 89.00 88 ASP A O 1
ATOM 718 N N . LEU A 1 89 ? 11.728 -6.674 -11.372 1.00 85.06 89 LEU A N 1
ATOM 719 C CA . LEU A 1 89 ? 11.991 -7.893 -10.606 1.00 85.06 89 LEU A CA 1
ATOM 720 C C . LEU A 1 89 ? 13.284 -7.825 -9.779 1.00 85.06 89 LEU A C 1
ATOM 722 O O . LEU A 1 89 ? 13.403 -8.579 -8.806 1.00 85.06 89 LEU A O 1
ATOM 726 N N . ARG A 1 90 ? 14.208 -6.917 -10.123 1.00 89.56 90 ARG A N 1
ATOM 727 C CA . ARG A 1 90 ? 15.473 -6.683 -9.408 1.00 89.56 90 ARG A CA 1
ATOM 728 C C . ARG A 1 90 ? 15.268 -5.971 -8.069 1.00 89.56 90 ARG A C 1
ATOM 730 O O . ARG A 1 90 ? 16.115 -6.096 -7.186 1.00 89.56 90 ARG A O 1
ATOM 737 N N . ASN A 1 91 ? 14.126 -5.308 -7.879 1.00 93.56 91 ASN A N 1
ATOM 738 C CA . ASN A 1 91 ? 13.768 -4.579 -6.659 1.00 93.56 91 ASN A CA 1
ATOM 739 C C . ASN A 1 91 ? 13.304 -5.529 -5.543 1.00 93.56 91 ASN A C 1
ATOM 741 O O . ASN A 1 91 ? 12.156 -5.517 -5.089 1.00 93.56 91 ASN A O 1
ATOM 745 N N . ALA A 1 92 ? 14.192 -6.428 -5.117 1.00 93.44 92 ALA A N 1
ATOM 746 C CA . ALA A 1 92 ? 13.859 -7.497 -4.182 1.00 93.44 92 ALA A CA 1
ATOM 747 C C . ALA A 1 92 ? 13.365 -6.973 -2.822 1.00 93.44 92 ALA A C 1
ATOM 749 O O . ALA A 1 92 ? 12.539 -7.626 -2.181 1.00 93.44 92 ALA A O 1
ATOM 750 N N . ARG A 1 93 ? 13.836 -5.798 -2.375 1.00 94.38 93 ARG A N 1
ATOM 751 C CA . ARG A 1 93 ? 13.442 -5.225 -1.078 1.00 94.38 93 ARG A CA 1
ATOM 752 C C . ARG A 1 93 ? 12.023 -4.678 -1.123 1.00 94.38 93 ARG A C 1
ATOM 754 O O . ARG A 1 93 ? 11.240 -4.970 -0.224 1.00 94.38 93 ARG A O 1
ATOM 761 N N . GLU A 1 94 ? 11.688 -3.940 -2.177 1.00 96.31 94 GLU A N 1
ATOM 762 C CA . GLU A 1 94 ? 10.322 -3.470 -2.420 1.00 96.31 94 GLU A CA 1
ATOM 763 C C . GLU A 1 94 ? 9.338 -4.642 -2.492 1.00 96.31 94 GLU A C 1
ATOM 765 O O . GLU A 1 94 ? 8.357 -4.676 -1.748 1.00 96.31 94 GLU A O 1
ATOM 770 N N . ARG A 1 95 ? 9.651 -5.653 -3.310 1.00 97.50 95 ARG A N 1
ATOM 771 C CA . ARG A 1 95 ? 8.799 -6.838 -3.485 1.00 97.50 95 ARG A CA 1
ATOM 772 C C . ARG A 1 95 ? 8.599 -7.600 -2.178 1.00 97.50 95 ARG A C 1
ATOM 774 O O . ARG A 1 95 ? 7.488 -8.029 -1.877 1.00 97.50 95 ARG A O 1
ATOM 781 N N . LEU A 1 96 ? 9.654 -7.749 -1.375 1.00 97.56 96 LEU A N 1
ATOM 782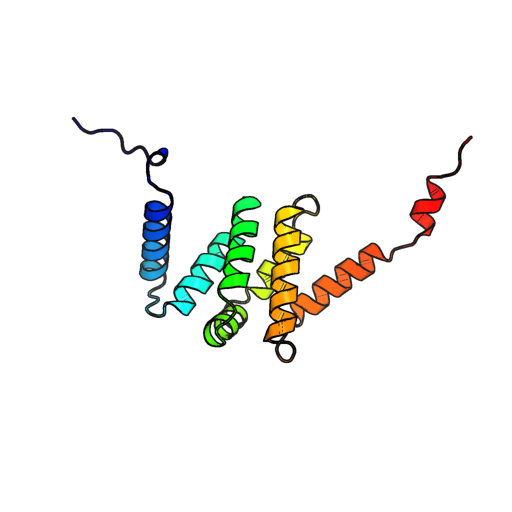 C CA . LEU A 1 96 ? 9.561 -8.396 -0.068 1.00 97.56 96 LEU A CA 1
ATOM 783 C C . LEU A 1 96 ? 8.617 -7.638 0.876 1.00 97.56 96 LEU A C 1
ATOM 785 O O . LEU A 1 96 ? 7.800 -8.264 1.553 1.00 97.56 96 LEU A O 1
ATOM 789 N N . GLU A 1 97 ? 8.708 -6.307 0.935 1.00 98.31 97 GLU A N 1
ATOM 790 C CA . GLU A 1 97 ? 7.801 -5.508 1.765 1.00 98.31 97 GLU A CA 1
ATOM 791 C C . GLU A 1 97 ? 6.358 -5.547 1.237 1.00 98.31 97 GLU A C 1
ATOM 793 O O . GLU A 1 97 ? 5.436 -5.657 2.050 1.00 98.31 97 GLU A O 1
ATOM 798 N N . ALA A 1 98 ? 6.154 -5.596 -0.086 1.00 98.25 98 ALA A N 1
ATOM 799 C CA . ALA A 1 98 ? 4.838 -5.803 -0.697 1.00 98.25 98 ALA A CA 1
ATOM 800 C C . ALA A 1 98 ? 4.236 -7.158 -0.296 1.00 98.25 98 ALA A C 1
ATOM 802 O O . ALA A 1 98 ? 3.113 -7.205 0.199 1.00 98.25 98 ALA A O 1
ATOM 803 N N . TYR A 1 99 ? 4.987 -8.262 -0.401 1.00 98.19 99 TYR A N 1
ATOM 804 C CA . TYR A 1 99 ? 4.504 -9.578 0.036 1.00 98.19 99 TYR A CA 1
ATOM 805 C C . TYR A 1 99 ? 4.166 -9.618 1.527 1.00 98.19 99 TYR A C 1
ATOM 807 O O . TYR A 1 99 ? 3.139 -10.177 1.915 1.00 98.19 99 TYR A O 1
ATOM 815 N N . LYS A 1 100 ? 4.996 -9.008 2.382 1.00 98.38 100 LYS A N 1
ATOM 816 C CA . LYS A 1 100 ? 4.706 -8.915 3.821 1.00 98.38 100 LYS A CA 1
ATOM 817 C C . LYS A 1 100 ? 3.436 -8.107 4.092 1.00 98.38 100 LYS A C 1
ATOM 819 O O . LYS A 1 100 ? 2.678 -8.468 4.991 1.00 98.38 100 LYS A O 1
ATOM 824 N N . PHE A 1 101 ? 3.212 -7.024 3.349 1.00 98.38 101 PHE A N 1
ATOM 825 C CA . PHE A 1 101 ? 1.991 -6.230 3.444 1.00 98.38 101 PHE A CA 1
ATOM 826 C C . PHE A 1 101 ? 0.762 -7.025 2.989 1.00 98.38 101 PHE A C 1
ATOM 828 O O . PHE A 1 101 ? -0.205 -7.128 3.738 1.00 98.38 101 PHE A O 1
ATOM 835 N N . ILE A 1 102 ? 0.830 -7.681 1.830 1.00 98.19 102 ILE A N 1
ATOM 836 C CA . ILE A 1 102 ? -0.253 -8.525 1.313 1.00 98.19 102 ILE A CA 1
ATOM 837 C C . ILE A 1 102 ? -0.583 -9.640 2.307 1.00 98.19 102 ILE A C 1
ATOM 839 O O . ILE A 1 102 ? -1.742 -9.824 2.664 1.00 98.19 102 ILE A O 1
ATOM 843 N N . ARG A 1 103 ? 0.424 -10.333 2.851 1.00 98.00 103 ARG A N 1
ATOM 844 C CA . ARG A 1 103 ? 0.210 -11.337 3.903 1.00 98.00 103 ARG A CA 1
ATOM 845 C C . ARG A 1 103 ? -0.533 -10.748 5.107 1.00 98.00 103 ARG A C 1
ATOM 847 O O . ARG A 1 103 ? -1.421 -11.402 5.644 1.00 98.00 103 ARG A O 1
ATOM 854 N N . ARG A 1 104 ? -0.194 -9.526 5.533 1.00 97.62 104 ARG A N 1
ATOM 855 C CA . ARG A 1 104 ? -0.898 -8.839 6.628 1.00 97.62 104 ARG A CA 1
ATOM 856 C C . ARG A 1 104 ? -2.358 -8.549 6.272 1.00 97.62 104 ARG A C 1
ATOM 858 O O . ARG A 1 104 ? -3.209 -8.759 7.130 1.00 97.62 104 ARG A O 1
ATOM 865 N N . LEU A 1 105 ? -2.646 -8.140 5.035 1.00 97.12 105 LEU A N 1
ATOM 866 C CA . LEU A 1 105 ? -4.017 -7.962 4.552 1.00 97.12 105 LEU A CA 1
ATOM 867 C C . LEU A 1 105 ? -4.813 -9.266 4.623 1.00 97.12 105 LEU A C 1
ATOM 869 O O . LEU A 1 105 ? -5.910 -9.259 5.165 1.00 97.12 105 LEU A O 1
ATOM 873 N N . PHE A 1 106 ? -4.257 -10.387 4.153 1.00 96.56 106 PHE A N 1
ATOM 874 C CA . PHE A 1 106 ? -4.935 -11.691 4.222 1.00 96.56 106 PHE A CA 1
ATOM 875 C C . PHE A 1 106 ? -5.250 -12.117 5.657 1.00 96.56 106 PHE A C 1
ATOM 877 O O . PHE A 1 106 ? -6.295 -12.709 5.900 1.00 96.56 106 PHE A O 1
ATOM 884 N N . VAL A 1 107 ? -4.372 -11.798 6.610 1.00 97.06 107 VAL A N 1
ATOM 885 C CA . VAL A 1 107 ? -4.600 -12.104 8.030 1.00 97.06 107 VAL A CA 1
ATOM 886 C C . VAL A 1 107 ? -5.722 -11.251 8.630 1.00 97.06 107 VAL A C 1
ATOM 888 O O . VAL A 1 107 ? -6.481 -11.760 9.445 1.00 97.06 107 VAL A O 1
ATOM 891 N N . LEU A 1 108 ? -5.823 -9.970 8.262 1.00 96.88 108 LEU A N 1
ATOM 892 C CA . LEU A 1 108 ? -6.765 -9.032 8.892 1.00 96.88 108 LEU A CA 1
ATOM 893 C C . LEU A 1 108 ? -8.113 -8.906 8.166 1.00 96.88 108 LEU A C 1
ATOM 895 O O . LEU A 1 108 ? -9.133 -8.699 8.812 1.00 96.88 108 LEU A O 1
ATOM 899 N N . TYR A 1 109 ? -8.124 -9.023 6.839 1.00 96.56 109 TYR A N 1
ATOM 900 C CA . TYR A 1 109 ? -9.263 -8.686 5.978 1.00 96.56 109 TYR A CA 1
ATOM 901 C C . TYR A 1 109 ? -9.531 -9.767 4.926 1.00 96.56 109 TYR A C 1
ATOM 903 O O . TYR A 1 109 ? -9.901 -9.450 3.798 1.00 96.56 109 TYR A O 1
ATOM 911 N N . SER A 1 110 ? -9.344 -11.045 5.272 1.00 94.38 110 SER A N 1
ATOM 912 C CA . SER A 1 110 ? -9.480 -12.194 4.356 1.00 94.38 110 SER A CA 1
ATOM 913 C C . SER A 1 110 ? -10.751 -12.170 3.493 1.00 94.38 110 SER A C 1
ATOM 915 O O . SER A 1 110 ? -10.691 -12.491 2.310 1.00 94.38 110 SER A O 1
ATOM 917 N N . GLN A 1 111 ? -11.884 -11.744 4.057 1.00 95.81 111 GLN A N 1
ATOM 918 C CA . GLN A 1 111 ? -13.179 -11.674 3.366 1.00 95.81 111 GLN A CA 1
ATOM 919 C C . GLN A 1 111 ? -13.317 -10.482 2.406 1.00 95.81 111 GLN A C 1
ATOM 921 O O . GLN A 1 111 ? -14.209 -10.472 1.564 1.00 95.81 111 GLN A O 1
ATOM 926 N N . ARG A 1 112 ? -12.460 -9.465 2.538 1.00 95.75 112 ARG A N 1
ATOM 927 C CA . ARG A 1 112 ? -12.520 -8.203 1.782 1.00 95.75 112 ARG A CA 1
ATOM 928 C C . ARG A 1 112 ? -11.272 -7.983 0.923 1.00 95.75 112 ARG A C 1
ATOM 930 O O . ARG A 1 112 ? -10.978 -6.852 0.545 1.00 95.75 112 ARG A O 1
ATOM 937 N N . ILE A 1 113 ? -10.513 -9.042 0.637 1.00 95.81 113 ILE A N 1
ATOM 938 C CA . ILE A 1 113 ? -9.286 -8.935 -0.156 1.00 95.81 113 ILE A CA 1
ATOM 939 C C . ILE A 1 113 ? -9.597 -8.433 -1.576 1.00 95.81 113 ILE A C 1
ATOM 941 O O . ILE A 1 113 ? -10.429 -9.030 -2.261 1.00 95.81 113 ILE A O 1
ATOM 945 N N . PRO A 1 114 ? -8.900 -7.383 -2.058 1.00 96.81 114 PRO A N 1
ATOM 946 C CA . PRO A 1 114 ? -9.050 -6.919 -3.428 1.00 96.81 114 PRO A CA 1
ATOM 947 C C . PRO A 1 114 ? -8.649 -7.995 -4.443 1.00 96.81 114 PRO A C 1
ATOM 949 O O . PRO A 1 114 ? -7.571 -8.590 -4.351 1.00 96.81 114 PRO A O 1
ATOM 952 N N . HIS A 1 115 ? -9.476 -8.184 -5.472 1.00 96.56 115 HIS A N 1
ATOM 953 C CA . HIS A 1 115 ? -9.200 -9.138 -6.549 1.00 96.56 115 HIS A CA 1
ATOM 954 C C . HIS A 1 115 ? -7.895 -8.845 -7.296 1.00 96.56 115 HIS A C 1
ATOM 956 O O . HIS A 1 115 ? -7.232 -9.781 -7.728 1.00 96.56 115 HIS A O 1
ATOM 962 N N . SER A 1 116 ? -7.493 -7.577 -7.417 1.00 97.50 116 SER A N 1
ATOM 963 C CA . SER A 1 116 ? -6.220 -7.169 -8.030 1.00 97.50 116 SER A CA 1
ATOM 964 C C . SER A 1 116 ? -5.020 -7.899 -7.409 1.00 97.50 116 SER A C 1
ATOM 966 O O . SER A 1 116 ? -4.178 -8.430 -8.135 1.00 97.50 116 SER A O 1
ATOM 968 N N . LEU A 1 117 ? -4.997 -8.024 -6.076 1.00 97.38 117 LEU A N 1
ATOM 969 C CA . LEU A 1 117 ? -3.952 -8.737 -5.343 1.00 97.38 117 LEU A CA 1
ATOM 970 C C . LEU A 1 117 ? -3.989 -10.243 -5.623 1.00 97.38 117 LEU A C 1
ATOM 972 O O . LEU A 1 117 ? -2.945 -10.867 -5.782 1.00 97.38 117 LEU A O 1
ATOM 976 N N . VAL A 1 118 ? -5.179 -10.837 -5.723 1.00 96.81 118 VAL A N 1
ATOM 977 C CA . VAL A 1 118 ? -5.320 -12.259 -6.077 1.00 96.81 118 VAL A CA 1
ATOM 978 C C . VAL A 1 118 ? -4.825 -12.506 -7.503 1.00 96.81 118 VAL A C 1
ATOM 980 O O . VAL A 1 118 ? -4.044 -13.428 -7.735 1.00 96.81 118 VAL A O 1
ATOM 983 N N . TYR A 1 119 ? -5.219 -11.651 -8.448 1.00 96.62 119 TYR A N 1
ATOM 984 C CA . TYR A 1 119 ? -4.817 -11.755 -9.848 1.00 96.62 119 TYR A CA 1
ATOM 985 C C . TYR A 1 119 ? -3.308 -11.609 -10.032 1.00 96.62 119 TYR A C 1
ATOM 987 O O . TYR A 1 119 ? -2.709 -12.444 -10.709 1.00 96.62 119 TYR A O 1
ATOM 995 N N . VAL A 1 120 ? -2.675 -10.601 -9.420 1.00 96.31 120 VAL A N 1
ATOM 996 C CA . VAL A 1 120 ? -1.224 -10.405 -9.567 1.00 96.31 120 VAL A CA 1
ATOM 997 C C . VAL A 1 120 ? -0.443 -11.569 -8.959 1.00 96.31 120 VAL A C 1
ATOM 999 O O . VAL A 1 120 ? 0.525 -12.035 -9.556 1.00 96.31 120 VAL A O 1
ATOM 1002 N N . LEU A 1 121 ? -0.887 -12.104 -7.816 1.00 95.88 121 LEU A N 1
ATOM 1003 C CA . LEU A 1 121 ? -0.261 -13.278 -7.208 1.00 95.88 121 LEU A CA 1
ATOM 1004 C C . LEU A 1 121 ? -0.405 -14.510 -8.103 1.00 95.88 121 LEU A C 1
ATOM 1006 O O . LEU A 1 121 ? 0.583 -15.204 -8.336 1.00 95.88 121 LEU A O 1
ATOM 1010 N N . ASN A 1 122 ? -1.600 -14.756 -8.646 1.00 95.06 122 ASN A N 1
ATOM 1011 C CA . ASN A 1 122 ? -1.824 -15.869 -9.562 1.00 95.06 122 ASN A CA 1
ATOM 1012 C C . ASN A 1 122 ? -0.969 -15.742 -10.831 1.00 95.06 122 ASN A C 1
ATOM 1014 O O . ASN A 1 122 ? -0.369 -16.723 -11.267 1.00 95.06 122 ASN A O 1
ATOM 1018 N N . ALA A 1 123 ? -0.863 -14.537 -11.394 1.00 93.25 123 ALA A N 1
ATOM 1019 C CA . ALA A 1 123 ? -0.028 -14.266 -12.560 1.00 93.25 123 ALA A CA 1
ATOM 1020 C C . ALA A 1 123 ? 1.455 -14.555 -12.278 1.00 93.25 123 ALA A C 1
ATOM 1022 O O . ALA A 1 123 ? 2.096 -15.246 -13.065 1.00 93.25 123 ALA A O 1
ATOM 1023 N N . ILE A 1 124 ? 1.978 -14.104 -11.130 1.00 91.69 124 ILE A N 1
ATOM 1024 C CA . ILE A 1 124 ? 3.3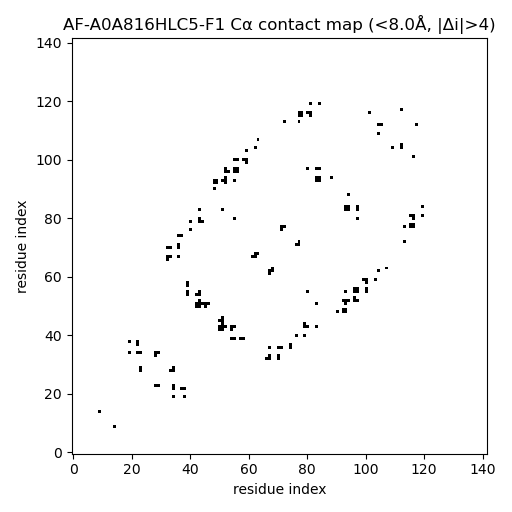67 -14.356 -10.714 1.00 91.69 124 ILE A CA 1
ATOM 1025 C C . ILE A 1 124 ? 3.626 -15.855 -10.509 1.00 91.69 124 ILE A C 1
ATOM 1027 O O . ILE A 1 124 ? 4.662 -16.376 -10.925 1.00 91.69 124 ILE A O 1
ATOM 1031 N N . VAL A 1 125 ? 2.706 -16.571 -9.857 1.00 90.50 125 VAL A N 1
ATOM 1032 C CA . VAL A 1 125 ? 2.838 -18.023 -9.655 1.00 90.50 125 VAL A CA 1
ATOM 1033 C C . VAL A 1 125 ? 2.809 -18.750 -10.997 1.00 90.50 125 VAL A C 1
ATOM 1035 O O . VAL A 1 125 ? 3.671 -19.589 -11.255 1.00 90.50 125 VAL A O 1
ATOM 1038 N N . SER A 1 126 ? 1.878 -18.379 -11.876 1.00 90.69 126 SER A N 1
ATOM 1039 C CA . SER A 1 126 ? 1.727 -18.986 -13.199 1.00 90.69 126 SER A CA 1
ATOM 1040 C C . SER A 1 126 ? 2.965 -18.758 -14.068 1.00 90.69 126 SER A C 1
ATOM 1042 O O . SER A 1 126 ? 3.473 -19.709 -14.658 1.00 90.69 126 SER A O 1
ATOM 1044 N N . SER A 1 127 ? 3.536 -17.548 -14.074 1.00 83.00 127 SER A N 1
ATOM 1045 C CA . SER A 1 127 ? 4.778 -17.267 -14.808 1.00 83.00 127 SER A CA 1
ATOM 1046 C C . SER A 1 127 ? 5.966 -18.072 -14.276 1.00 83.00 127 SER A C 1
ATOM 1048 O O . SER A 1 127 ? 6.795 -18.539 -15.056 1.00 83.00 127 SER A O 1
ATOM 1050 N N . ASN A 1 128 ? 6.022 -18.296 -12.959 1.00 71.06 128 ASN A N 1
ATOM 1051 C CA . ASN A 1 128 ? 7.062 -19.113 -12.330 1.00 71.06 128 ASN A CA 1
ATOM 1052 C C . ASN A 1 128 ? 6.855 -20.622 -12.560 1.00 71.06 128 ASN A C 1
ATOM 1054 O O . ASN A 1 128 ? 7.812 -21.387 -12.457 1.00 71.06 128 ASN A O 1
ATOM 1058 N N . SER A 1 129 ? 5.625 -21.052 -12.8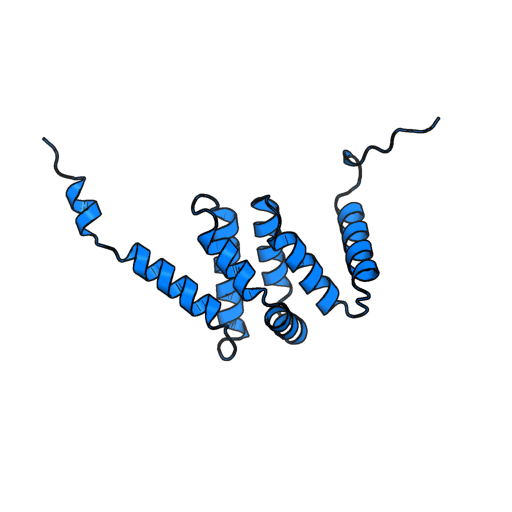64 1.00 62.53 129 SER A N 1
ATOM 1059 C CA . SER A 1 129 ? 5.268 -22.452 -13.134 1.00 62.53 129 SER A CA 1
ATOM 1060 C C . SER A 1 129 ? 5.578 -22.913 -14.563 1.00 62.53 129 SER A C 1
ATOM 1062 O O . SER A 1 129 ? 5.381 -24.085 -14.884 1.00 62.53 129 SER A O 1
ATOM 1064 N N . THR A 1 130 ? 6.133 -22.031 -15.404 1.00 53.47 130 THR A N 1
ATOM 1065 C CA . THR A 1 130 ? 6.646 -22.370 -16.738 1.00 53.47 130 THR A CA 1
ATOM 1066 C C . THR A 1 130 ? 7.913 -23.241 -16.630 1.00 53.47 130 THR A C 1
ATOM 1068 O O . THR A 1 130 ? 9.044 -22.801 -16.807 1.00 53.47 130 THR A O 1
ATOM 1071 N N . THR A 1 131 ? 7.673 -24.524 -16.352 1.00 48.41 131 THR A N 1
ATOM 1072 C CA . THR A 1 131 ? 8.492 -25.741 -16.491 1.00 48.41 131 THR A CA 1
ATOM 1073 C C . THR A 1 131 ? 9.807 -25.903 -15.697 1.00 48.41 131 THR A C 1
ATOM 1075 O O . THR A 1 131 ? 10.760 -25.160 -15.913 1.00 48.41 131 THR A O 1
ATOM 1078 N N . PRO A 1 132 ? 9.973 -27.014 -14.939 1.00 49.88 132 PRO A N 1
ATOM 1079 C CA . PRO A 1 132 ? 11.296 -27.566 -14.606 1.00 49.88 132 PRO A CA 1
ATOM 1080 C C . PRO A 1 132 ? 12.108 -28.029 -15.840 1.00 49.88 132 PRO A C 1
ATOM 1082 O O . PRO A 1 132 ? 13.311 -28.244 -15.726 1.00 49.88 132 PRO A O 1
ATOM 1085 N N . ALA A 1 133 ? 11.501 -28.125 -17.031 1.00 49.38 133 ALA A N 1
ATOM 1086 C CA . ALA A 1 133 ? 12.179 -28.472 -18.287 1.00 49.38 133 ALA A CA 1
ATOM 1087 C C . ALA A 1 133 ? 13.240 -27.441 -18.732 1.00 49.38 133 ALA A C 1
ATOM 1089 O O . ALA A 1 133 ? 14.254 -27.824 -19.309 1.00 49.38 133 ALA A O 1
ATOM 1090 N N . SER A 1 134 ? 13.081 -26.154 -18.397 1.00 46.84 134 SER A N 1
ATOM 1091 C CA . SER A 1 134 ? 14.095 -25.120 -18.679 1.00 46.84 134 SER A CA 1
ATOM 1092 C C . SER A 1 134 ? 15.293 -25.156 -17.717 1.00 46.84 134 SER A C 1
ATOM 1094 O O . SER A 1 134 ? 16.341 -24.590 -18.014 1.00 46.84 134 SER A O 1
ATOM 1096 N N . ARG A 1 135 ? 15.173 -25.853 -16.575 1.00 45.16 135 ARG A N 1
ATOM 1097 C CA . ARG A 1 135 ? 16.306 -26.128 -15.673 1.00 45.16 135 ARG A CA 1
ATOM 1098 C C . ARG A 1 135 ? 17.135 -27.328 -16.134 1.00 45.16 135 ARG A C 1
ATOM 1100 O O . ARG A 1 135 ? 18.345 -27.324 -15.936 1.00 45.16 135 ARG A O 1
ATOM 1107 N N . ILE A 1 136 ? 16.502 -28.310 -16.778 1.00 46.59 136 ILE A N 1
ATOM 1108 C CA . ILE A 1 136 ? 17.158 -29.535 -17.267 1.00 46.59 136 ILE A CA 1
ATOM 1109 C C . ILE A 1 136 ? 17.864 -29.292 -18.615 1.00 46.59 136 ILE A C 1
ATOM 1111 O O . ILE A 1 136 ? 18.924 -29.858 -18.855 1.00 46.59 136 ILE A O 1
ATOM 1115 N N . ALA A 1 137 ? 17.360 -28.379 -19.455 1.00 45.41 137 ALA A N 1
ATOM 1116 C CA . ALA A 1 137 ? 18.004 -28.025 -20.728 1.00 45.41 137 ALA A CA 1
ATOM 1117 C C . ALA A 1 137 ? 19.377 -27.326 -20.582 1.00 45.41 137 ALA A C 1
ATOM 1119 O O . ALA A 1 137 ? 20.148 -27.304 -21.534 1.00 45.41 137 ALA A O 1
ATOM 1120 N N . ASN A 1 138 ? 19.710 -26.800 -19.396 1.00 45.53 138 ASN A N 1
ATOM 1121 C CA . ASN A 1 138 ? 20.981 -26.109 -19.132 1.00 45.53 138 ASN A CA 1
ATOM 1122 C C . ASN A 1 138 ? 21.960 -26.943 -18.278 1.00 45.53 138 ASN A C 1
ATOM 1124 O O . ASN A 1 138 ? 22.917 -26.399 -17.732 1.00 45.53 138 ASN A O 1
ATOM 1128 N N . THR A 1 139 ? 21.707 -28.248 -18.114 1.00 46.78 139 THR A N 1
ATOM 1129 C CA . THR A 1 139 ? 22.540 -29.172 -17.314 1.00 46.78 139 THR A CA 1
ATOM 1130 C C . THR A 1 139 ? 22.909 -30.459 -18.058 1.00 46.78 139 THR A C 1
ATOM 1132 O O . THR A 1 139 ? 23.033 -31.521 -17.456 1.00 46.78 139 THR A O 1
ATOM 1135 N N . THR A 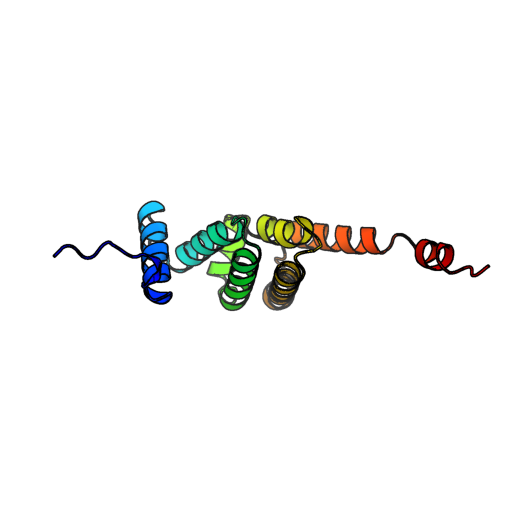1 140 ? 23.163 -30.377 -19.363 1.00 37.66 140 THR A N 1
ATOM 1136 C CA . THR A 1 140 ? 24.002 -31.377 -20.042 1.00 37.66 140 THR A CA 1
ATOM 1137 C C . THR A 1 140 ? 25.447 -30.879 -20.087 1.00 37.66 140 THR A C 1
ATOM 1139 O O . THR A 1 140 ? 25.705 -29.858 -20.727 1.00 37.66 140 THR A O 1
ATOM 1142 N N . PRO A 1 141 ? 26.392 -31.548 -19.402 1.00 45.28 141 PRO A N 1
ATOM 1143 C CA . PRO A 1 141 ? 27.808 -31.367 -19.661 1.00 45.28 141 PRO A CA 1
ATOM 1144 C C . PRO A 1 141 ? 28.230 -32.184 -20.895 1.00 45.28 141 PRO A C 1
ATOM 1146 O O . PRO A 1 141 ? 27.761 -33.310 -21.072 1.00 45.28 141 PRO A O 1
ATOM 1149 N N . ILE A 1 142 ? 29.209 -31.620 -21.616 1.00 40.69 142 ILE A N 1
ATOM 1150 C CA . ILE A 1 142 ? 29.985 -32.144 -22.762 1.00 40.69 142 ILE A CA 1
ATOM 1151 C C . ILE A 1 142 ? 29.338 -31.923 -24.131 1.00 40.69 142 ILE A C 1
ATOM 1153 O O . ILE A 1 142 ? 28.339 -32.594 -24.459 1.00 40.69 142 ILE A O 1
#

Mean predicted aligned error: 10.14 Å

Nearest PDB structures (foldseek):
  7pe7-assembly1_F  TM=7.548E-01  e=1.542E-03  Homo sapiens
  5a7d-assembly2_Q  TM=6.331E-01  e=5.149E-01  Drosophila melanogaster
  1i7w-assembly1_A  TM=5.722E-01  e=3.066E+00  Mus musculus
  6idx-assembly1_A  TM=4.482E-01  e=2.501E+00  Homo sapiens

pLDDT: mean 83.51, std 17.59, range [37.66, 98.38]

Radius of gyration: 19.55 Å; Cα contacts (8 Å, |Δi|>4): 102; chains: 1; bounding box: 43×69×34 Å

Foldseek 3Di:
DDDPPDVVPDDPVVVVVVLLVCQCVVVVPPDPLLSLLSSLVVQLPDPDLVSVLVSLQSLLVSVQDVSNVVSCVVVVCLVSLLCLCPVDVVSVSSNVSSVSSLVSCCVRPVVPDDVSNVVSVVVVVVVVVPDPVVVVVVPDDD

Organism: Adineta ricciae (NCBI:txid249248)

InterPro domains:
  IPR028267 Rapamycin-insensitive companion of mTOR, N-terminal domain [PF14664] (17-128)
  IPR028268 Pianissimo family [PTHR13298] (27-128)